Protein AF-A0A3M1D9G1-F1 (afdb_monomer_lite)

Foldseek 3Di:
DPPVVVVVVVVVVVVVVVVVVVVVCVVVVVVVLVVQLVVQVVCCVVVVDNDDSVRSGDDDDDDDPDDDDPVRLVVVLVVCVVVPNDNQVSCVVVVNDDPDPPPPDDDD

Sequence (108 aa):
MGNLTSENALRIVMLGLLATVDKKRLTYGAGIEQVCEMILHAADVHGIFPNLPEERGVRLDWPEPLPDTDSQLLRNALMKIEVGVPRQQVLTELGYFDHDPTPGTAEA

Secondary structure (DSSP, 8-state):
--HHHHHHHHHHHHHHHHHHHHHHHHHHHHHHHHHHHHHHHHHHHTTSS---GGG---PPP----SPPPHHHHHHHHHHHHHTT--HHHHHHHTT-------------

Radius of gyration: 23.91 Å; chains: 1; bounding box: 53×49×58 Å

Structure (mmCIF, N/CA/C/O backbone):
data_AF-A0A3M1D9G1-F1
#
_entry.id   AF-A0A3M1D9G1-F1
#
loop_
_atom_site.group_PDB
_atom_site.id
_atom_site.type_symbol
_atom_site.label_atom_id
_atom_site.label_alt_id
_atom_site.label_comp_id
_atom_site.label_asym_id
_atom_site.label_entity_id
_atom_site.label_seq_id
_atom_site.pdbx_PDB_ins_code
_atom_site.Cartn_x
_atom_site.Cartn_y
_atom_site.Cartn_z
_atom_site.occupancy
_atom_site.B_iso_or_equiv
_atom_site.auth_seq_id
_atom_site.auth_comp_id
_atom_site.auth_asym_id
_atom_site.auth_atom_id
_atom_site.pdbx_PDB_model_num
ATOM 1 N N . MET A 1 1 ? 17.964 -1.460 -36.483 1.00 44.59 1 MET A N 1
ATOM 2 C CA . MET A 1 1 ? 18.623 -0.561 -35.506 1.00 44.59 1 MET A CA 1
ATOM 3 C C . MET A 1 1 ? 17.708 0.564 -34.988 1.00 44.59 1 MET A C 1
ATOM 5 O O . MET A 1 1 ? 18.222 1.578 -34.542 1.00 44.59 1 MET A O 1
ATOM 9 N N . GLY A 1 2 ? 16.372 0.405 -35.015 1.00 52.78 2 GLY A N 1
ATOM 10 C CA . GLY A 1 2 ? 15.416 1.428 -34.540 1.00 52.78 2 GLY A CA 1
ATOM 11 C C . GLY A 1 2 ? 14.489 0.988 -33.395 1.00 52.78 2 GLY A C 1
ATOM 12 O O . GLY A 1 2 ? 14.000 1.845 -32.673 1.00 52.78 2 GLY A O 1
ATOM 13 N N . ASN A 1 3 ? 14.280 -0.323 -33.187 1.00 54.56 3 ASN A N 1
ATOM 14 C CA . ASN A 1 3 ? 13.384 -0.830 -32.133 1.00 54.56 3 ASN A CA 1
ATOM 15 C C . ASN A 1 3 ? 13.965 -0.697 -30.717 1.00 54.56 3 ASN A C 1
ATOM 17 O O . ASN A 1 3 ? 13.246 -0.319 -29.804 1.00 54.56 3 ASN A O 1
ATOM 21 N N . LEU A 1 4 ? 15.268 -0.940 -30.531 1.00 59.19 4 LEU A N 1
ATOM 22 C CA . LEU A 1 4 ? 15.912 -0.805 -29.215 1.00 59.19 4 LEU A CA 1
ATOM 23 C C . LEU A 1 4 ? 15.926 0.647 -28.712 1.00 59.19 4 LEU A C 1
ATOM 25 O O . LEU A 1 4 ? 15.851 0.889 -27.513 1.00 59.19 4 LEU A O 1
ATOM 29 N N . THR A 1 5 ? 16.012 1.625 -29.615 1.00 66.94 5 THR A N 1
ATOM 30 C CA . THR A 1 5 ? 16.017 3.050 -29.261 1.00 66.94 5 THR A CA 1
ATOM 31 C C . THR A 1 5 ? 14.616 3.592 -28.981 1.00 66.94 5 THR A C 1
ATOM 33 O O . THR A 1 5 ? 14.473 4.398 -28.065 1.00 66.94 5 THR A O 1
ATOM 36 N N . SER A 1 6 ? 13.579 3.141 -29.696 1.00 73.69 6 SER A N 1
ATOM 37 C CA . SER A 1 6 ? 12.189 3.540 -29.429 1.00 73.69 6 SER A CA 1
ATOM 38 C C . SER A 1 6 ? 11.611 2.880 -28.173 1.00 73.69 6 SER A C 1
ATOM 40 O O . SER A 1 6 ? 10.962 3.563 -27.383 1.00 73.69 6 SER A O 1
ATOM 42 N N . GLU A 1 7 ? 11.899 1.597 -27.937 1.00 75.94 7 GLU A N 1
ATOM 43 C CA . GLU A 1 7 ? 11.519 0.890 -26.706 1.00 75.94 7 GLU A CA 1
ATOM 44 C C . GLU A 1 7 ? 12.164 1.542 -25.476 1.00 75.94 7 GLU A C 1
ATOM 46 O O . GLU A 1 7 ? 11.488 1.840 -24.491 1.00 75.94 7 GLU A O 1
ATOM 51 N N . ASN A 1 8 ? 13.463 1.850 -25.552 1.00 75.56 8 ASN A N 1
ATOM 52 C CA . ASN A 1 8 ? 14.169 2.490 -24.448 1.00 75.56 8 ASN A CA 1
ATOM 53 C C . ASN A 1 8 ? 13.687 3.934 -24.213 1.00 75.56 8 ASN A C 1
ATOM 55 O O . ASN A 1 8 ? 13.550 4.359 -23.068 1.00 75.56 8 ASN A O 1
ATOM 59 N N . ALA A 1 9 ? 13.358 4.681 -25.274 1.00 80.62 9 ALA A N 1
ATOM 60 C CA . ALA A 1 9 ? 12.756 6.009 -25.148 1.00 80.62 9 ALA A CA 1
ATOM 61 C C . ALA A 1 9 ? 11.372 5.952 -24.478 1.00 80.62 9 ALA A C 1
ATOM 63 O O . ALA A 1 9 ? 11.103 6.737 -23.569 1.00 80.62 9 ALA A O 1
ATOM 64 N N . LEU A 1 10 ? 10.519 4.997 -24.868 1.00 79.88 10 LEU A N 1
ATOM 65 C CA . LEU A 1 10 ? 9.221 4.781 -24.228 1.00 79.88 10 LEU A CA 1
ATOM 66 C C . LEU A 1 10 ? 9.390 4.409 -22.750 1.00 79.88 10 LEU A C 1
ATOM 68 O O . LEU A 1 10 ? 8.711 4.984 -21.905 1.00 79.88 10 LEU A O 1
ATOM 72 N N . ARG A 1 11 ? 10.338 3.524 -22.421 1.00 75.94 11 ARG A N 1
ATOM 73 C CA . ARG A 1 11 ? 10.660 3.159 -21.034 1.00 75.94 11 ARG A CA 1
ATOM 74 C C . ARG A 1 11 ? 11.100 4.371 -20.219 1.00 75.94 11 ARG A C 1
ATOM 76 O O . ARG A 1 11 ? 10.602 4.546 -19.115 1.00 75.94 11 ARG A O 1
ATOM 83 N N . ILE A 1 12 ? 11.980 5.224 -20.745 1.00 80.19 12 ILE A N 1
ATOM 84 C CA . ILE A 1 12 ? 12.427 6.447 -20.052 1.00 80.19 12 ILE A CA 1
ATOM 85 C C . ILE A 1 12 ? 11.241 7.381 -19.781 1.00 80.19 12 ILE A C 1
ATOM 87 O O . ILE A 1 12 ? 11.104 7.900 -18.672 1.00 80.19 12 ILE A O 1
ATOM 91 N N . VAL A 1 13 ? 10.351 7.558 -20.761 1.00 83.06 13 VAL A N 1
ATOM 92 C CA . VAL A 1 13 ? 9.126 8.353 -20.590 1.00 83.06 13 VAL A CA 1
ATOM 93 C C . VAL A 1 13 ? 8.207 7.727 -19.537 1.00 83.06 13 VAL A C 1
ATOM 95 O O . VAL A 1 13 ? 7.738 8.433 -18.644 1.00 83.06 13 VAL A O 1
ATOM 98 N N . MET A 1 14 ? 7.982 6.411 -19.585 1.00 80.75 14 MET A N 1
ATOM 99 C CA . MET A 1 14 ? 7.168 5.704 -18.594 1.00 80.75 14 MET A CA 1
ATOM 100 C C . MET A 1 14 ? 7.784 5.771 -17.195 1.00 80.75 14 MET A C 1
ATOM 102 O O . MET A 1 14 ? 7.048 5.977 -16.239 1.00 80.75 14 MET A O 1
ATOM 106 N N . LEU A 1 15 ? 9.110 5.691 -17.064 1.00 81.50 15 LEU A N 1
ATOM 107 C CA . LEU A 1 15 ? 9.816 5.830 -15.789 1.00 81.50 15 LEU A CA 1
ATOM 108 C C . LEU A 1 15 ? 9.623 7.235 -15.193 1.00 81.50 15 LEU A C 1
ATOM 110 O O . LEU A 1 15 ? 9.403 7.381 -13.993 1.00 81.50 15 LEU A O 1
ATOM 114 N N . GLY A 1 16 ? 9.623 8.274 -16.036 1.00 78.44 16 GLY A N 1
ATOM 115 C CA . GLY A 1 16 ? 9.298 9.643 -15.623 1.00 78.44 16 GLY A CA 1
ATOM 116 C C . GLY A 1 16 ? 7.840 9.812 -15.171 1.00 78.44 16 GLY A C 1
ATOM 117 O O . GLY A 1 16 ? 7.566 10.473 -14.165 1.00 78.44 16 GLY A O 1
ATOM 118 N N . LEU A 1 17 ? 6.893 9.178 -15.872 1.00 81.56 17 LEU A N 1
ATOM 119 C CA . LEU A 1 17 ? 5.488 9.134 -15.451 1.00 81.56 17 LEU A CA 1
ATOM 120 C C . LEU A 1 17 ? 5.328 8.372 -14.130 1.00 81.56 17 LEU A C 1
ATOM 122 O O . LEU A 1 17 ? 4.595 8.818 -13.247 1.00 81.56 17 LEU A O 1
ATOM 126 N N . LEU A 1 18 ? 6.064 7.275 -13.968 1.00 78.75 18 LEU A N 1
ATOM 127 C CA . LEU A 1 18 ? 6.054 6.445 -12.773 1.00 78.75 18 LEU A CA 1
ATOM 128 C C . LEU A 1 18 ? 6.570 7.168 -11.546 1.00 78.75 18 LEU A C 1
ATOM 130 O O . LEU A 1 18 ? 5.891 7.145 -10.532 1.00 78.75 18 LEU A O 1
ATOM 134 N N . ALA A 1 19 ? 7.656 7.931 -11.657 1.00 75.44 19 ALA A N 1
ATOM 135 C CA . ALA A 1 19 ? 8.138 8.754 -10.548 1.00 75.44 19 ALA A CA 1
ATOM 136 C C . ALA A 1 19 ? 7.061 9.734 -10.028 1.00 75.44 19 ALA A C 1
ATOM 138 O O . ALA A 1 19 ? 6.949 9.995 -8.827 1.00 75.44 19 ALA A O 1
ATOM 139 N N . THR A 1 20 ? 6.218 10.257 -10.924 1.00 76.44 20 THR A N 1
ATOM 140 C CA . THR A 1 20 ? 5.089 11.122 -10.546 1.00 76.44 20 THR A CA 1
ATOM 141 C C . THR A 1 20 ? 3.954 10.322 -9.897 1.00 76.44 20 THR A C 1
ATOM 143 O O . THR A 1 20 ? 3.311 10.805 -8.960 1.00 76.44 20 THR A O 1
ATOM 146 N N . VAL A 1 21 ? 3.702 9.102 -10.377 1.00 77.94 21 VAL A N 1
ATOM 147 C CA . VAL A 1 21 ? 2.723 8.173 -9.798 1.00 77.94 21 VAL A CA 1
ATOM 148 C C . VAL A 1 21 ? 3.171 7.688 -8.424 1.00 77.94 21 VAL A C 1
ATOM 150 O O . VAL A 1 21 ? 2.345 7.653 -7.525 1.00 77.94 21 VAL A O 1
ATOM 153 N N . ASP A 1 22 ? 4.448 7.403 -8.206 1.00 77.50 22 ASP A N 1
ATOM 154 C CA . ASP A 1 22 ? 4.964 6.936 -6.918 1.0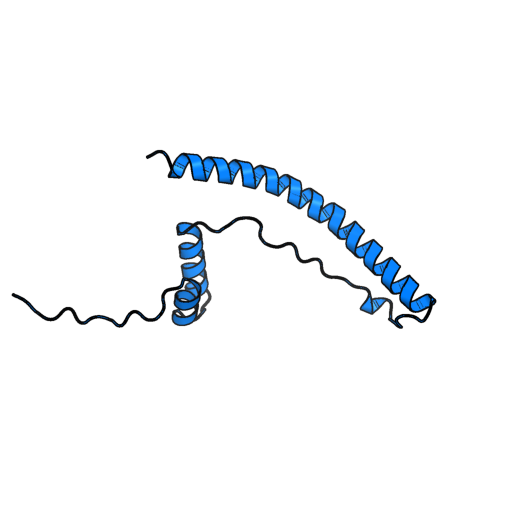0 77.50 22 ASP A CA 1
ATOM 155 C C . ASP A 1 22 ? 4.832 8.006 -5.837 1.00 77.50 22 ASP A C 1
ATOM 157 O O . ASP A 1 22 ? 4.371 7.726 -4.730 1.00 77.50 22 ASP A O 1
ATOM 161 N N . LYS A 1 23 ? 5.101 9.274 -6.178 1.00 77.38 23 LYS A N 1
ATOM 162 C CA . LYS A 1 23 ? 4.821 10.396 -5.271 1.00 77.38 23 LYS A CA 1
ATOM 163 C C . LYS A 1 23 ? 3.336 10.463 -4.895 1.00 77.38 23 LYS A C 1
ATOM 165 O O . LYS A 1 23 ? 3.003 10.726 -3.742 1.00 77.38 23 LYS A O 1
ATOM 170 N N . LYS A 1 24 ? 2.444 10.199 -5.854 1.00 78.94 24 LYS A N 1
ATOM 171 C CA . LYS A 1 24 ? 1.000 10.103 -5.607 1.00 78.94 24 LYS A CA 1
ATOM 172 C C . LYS A 1 24 ? 0.655 8.880 -4.756 1.00 78.94 24 LYS A C 1
ATOM 174 O O . LYS A 1 24 ? -0.108 9.035 -3.815 1.00 78.94 24 LYS A O 1
ATOM 179 N N . ARG A 1 25 ? 1.222 7.703 -5.028 1.00 85.25 25 ARG A N 1
ATOM 180 C CA . ARG A 1 25 ? 1.018 6.468 -4.251 1.00 85.25 25 ARG A CA 1
ATOM 181 C C . ARG A 1 25 ? 1.403 6.658 -2.789 1.00 85.25 25 ARG A C 1
ATOM 183 O O . ARG A 1 25 ? 0.662 6.212 -1.927 1.00 85.25 25 ARG A O 1
ATOM 190 N N . LEU A 1 26 ? 2.483 7.387 -2.506 1.00 80.81 26 LEU A N 1
ATOM 191 C CA . LEU A 1 26 ? 2.874 7.718 -1.135 1.00 80.81 26 LEU A CA 1
ATOM 192 C C . LEU A 1 26 ? 1.823 8.594 -0.437 1.00 80.81 26 LEU A C 1
ATOM 194 O O . LEU A 1 26 ? 1.366 8.274 0.655 1.00 80.81 26 LEU A O 1
ATOM 198 N N . THR A 1 27 ? 1.418 9.699 -1.072 1.00 79.88 27 THR A N 1
ATOM 199 C CA . THR A 1 27 ? 0.450 10.633 -0.472 1.00 79.88 27 THR A CA 1
ATOM 200 C C . THR A 1 27 ? -0.949 10.027 -0.356 1.00 79.88 27 THR A C 1
ATOM 202 O O . THR A 1 27 ? -1.599 10.179 0.674 1.00 79.88 27 THR A O 1
ATOM 205 N N . TYR A 1 28 ? -1.418 9.330 -1.390 1.00 85.69 28 TYR A N 1
ATOM 206 C CA . TYR A 1 28 ? -2.713 8.656 -1.365 1.00 85.69 28 TYR A CA 1
ATOM 207 C C . TYR A 1 28 ? -2.699 7.427 -0.463 1.00 85.69 28 TYR A C 1
ATOM 209 O O . TYR A 1 28 ? -3.718 7.151 0.154 1.00 85.69 28 TYR A O 1
ATOM 217 N N . GLY A 1 29 ? -1.570 6.727 -0.347 1.00 89.88 29 GLY A N 1
ATOM 218 C CA . GLY A 1 29 ? -1.446 5.542 0.495 1.00 89.88 29 GLY A CA 1
ATOM 219 C C . GLY A 1 29 ? -1.757 5.844 1.955 1.00 89.88 29 GLY A C 1
ATOM 220 O O . GLY A 1 29 ? -2.661 5.237 2.517 1.00 89.88 29 GLY A O 1
ATOM 221 N N . ALA A 1 30 ? -1.127 6.882 2.512 1.00 88.88 30 ALA A N 1
ATOM 222 C CA . ALA A 1 30 ? -1.402 7.320 3.881 1.00 88.88 30 ALA A CA 1
ATOM 223 C C . ALA A 1 30 ? -2.880 7.703 4.095 1.00 88.88 30 ALA A C 1
ATOM 225 O O . ALA A 1 30 ? -3.478 7.369 5.115 1.00 88.88 30 ALA A O 1
ATOM 226 N N . GLY A 1 31 ? -3.495 8.375 3.116 1.00 92.06 31 GLY A N 1
ATOM 227 C CA . GLY A 1 31 ? -4.914 8.731 3.186 1.00 92.06 31 GLY A CA 1
ATOM 228 C C . GLY A 1 31 ? -5.840 7.513 3.127 1.00 92.06 31 GLY A C 1
ATOM 229 O O . GLY A 1 31 ? -6.823 7.455 3.858 1.00 92.06 31 GLY A O 1
ATOM 230 N N . ILE A 1 32 ? -5.525 6.531 2.279 1.00 93.81 32 ILE A N 1
ATOM 231 C CA . ILE A 1 32 ? -6.290 5.283 2.170 1.00 93.81 32 ILE A CA 1
ATOM 232 C C . ILE A 1 32 ? -6.175 4.483 3.470 1.00 93.81 32 ILE A C 1
ATOM 234 O O . ILE A 1 32 ? -7.197 4.040 3.984 1.00 93.81 32 ILE A O 1
ATOM 238 N N . GLU A 1 33 ? -4.971 4.346 4.028 1.00 94.88 33 GLU A N 1
ATOM 239 C CA . GLU A 1 33 ? -4.744 3.679 5.316 1.00 94.88 33 GLU A CA 1
ATOM 240 C C . GLU A 1 33 ? -5.583 4.323 6.429 1.00 94.88 33 GLU A C 1
ATOM 242 O O . GLU A 1 33 ? -6.318 3.626 7.127 1.00 94.88 33 GLU A O 1
ATOM 247 N N . GLN A 1 34 ? -5.572 5.656 6.522 1.00 93.62 34 GLN A N 1
ATOM 248 C CA . GLN A 1 34 ? -6.348 6.395 7.521 1.00 93.62 34 GLN A CA 1
ATOM 249 C C . GLN A 1 34 ? -7.866 6.219 7.346 1.00 93.62 34 GLN A C 1
ATOM 251 O O . GLN A 1 34 ? -8.603 6.066 8.322 1.00 93.62 34 GLN A O 1
ATOM 256 N N . VAL A 1 35 ? -8.358 6.221 6.104 1.00 95.81 35 VAL A N 1
ATOM 257 C CA . VAL A 1 35 ? -9.781 5.986 5.817 1.00 95.81 35 VAL A CA 1
ATOM 258 C C . VAL A 1 35 ? -10.179 4.553 6.169 1.00 95.81 35 VAL A C 1
ATOM 260 O O . VAL A 1 35 ? -11.240 4.345 6.756 1.00 95.81 35 VAL A O 1
ATOM 263 N N . CYS A 1 36 ? -9.340 3.564 5.856 1.00 95.94 36 CYS A N 1
ATOM 264 C CA . CYS A 1 36 ? -9.569 2.177 6.249 1.00 95.94 36 CYS A CA 1
ATOM 265 C C . CYS A 1 36 ? -9.631 2.021 7.774 1.00 95.94 36 CYS A C 1
ATOM 267 O O . CYS A 1 36 ? -10.556 1.382 8.275 1.00 95.94 36 CYS A O 1
ATOM 269 N N . GLU A 1 37 ? -8.713 2.652 8.510 1.00 96.44 37 GLU A N 1
ATOM 270 C CA . GLU A 1 37 ? -8.717 2.653 9.976 1.00 96.44 37 GLU A CA 1
ATOM 271 C C . GLU A 1 37 ? -10.021 3.247 10.533 1.00 96.44 37 GLU A C 1
ATOM 273 O O . GLU A 1 37 ? -10.660 2.653 11.406 1.00 96.44 37 GLU A O 1
ATOM 278 N N . MET A 1 38 ? -10.473 4.378 9.980 1.00 96.62 38 MET A N 1
ATOM 279 C CA . MET A 1 38 ? -11.744 5.003 10.354 1.00 96.62 38 MET A CA 1
ATOM 280 C C . MET A 1 38 ? -12.951 4.096 10.089 1.00 96.62 38 MET A C 1
ATOM 282 O O . MET A 1 38 ? -13.856 4.024 10.920 1.00 96.62 38 MET A O 1
ATOM 286 N N . ILE A 1 39 ? -12.982 3.409 8.943 1.00 96.94 39 ILE A N 1
ATOM 287 C CA . ILE A 1 39 ? -14.068 2.484 8.590 1.00 96.94 39 ILE A CA 1
ATOM 288 C C . ILE A 1 39 ? -14.100 1.303 9.565 1.00 96.94 39 ILE A C 1
ATOM 290 O O . ILE A 1 39 ? -15.173 0.959 10.061 1.00 96.94 39 ILE A O 1
ATOM 294 N N . LEU A 1 40 ? -12.945 0.706 9.878 1.00 96.75 40 LEU A N 1
ATOM 295 C CA . LEU A 1 40 ? -12.850 -0.407 10.828 1.00 96.75 40 LEU A CA 1
ATOM 296 C C . LEU A 1 40 ? -13.247 0.021 12.243 1.00 96.75 40 LEU A C 1
ATOM 298 O O . LEU A 1 40 ? -13.972 -0.703 12.924 1.00 96.75 40 LEU A O 1
ATOM 302 N N . HIS A 1 41 ? -12.858 1.227 12.657 1.00 97.00 41 HIS A N 1
ATOM 303 C CA . HIS A 1 41 ? -13.312 1.793 13.921 1.00 97.00 41 HIS A CA 1
ATOM 304 C C . HIS A 1 41 ? -14.831 1.997 13.955 1.00 97.00 41 HIS A C 1
ATOM 306 O O . HIS A 1 41 ? -15.478 1.622 14.931 1.00 97.00 41 HIS A O 1
ATOM 312 N N . ALA A 1 42 ? -15.422 2.552 12.895 1.00 97.31 42 ALA A N 1
ATOM 313 C CA . ALA A 1 42 ? -16.869 2.727 12.818 1.00 97.31 42 ALA A CA 1
ATOM 314 C C . ALA A 1 42 ? -17.605 1.375 12.861 1.00 97.31 42 ALA A C 1
ATOM 316 O O . ALA A 1 42 ? -18.624 1.248 13.540 1.00 97.31 42 ALA A O 1
ATOM 317 N N . ALA A 1 43 ? -17.075 0.354 12.184 1.00 96.56 43 ALA A N 1
ATOM 318 C CA . ALA A 1 43 ? -17.640 -0.992 12.196 1.00 96.56 43 ALA A CA 1
ATOM 319 C C . ALA A 1 43 ? -17.600 -1.644 13.592 1.00 96.56 43 ALA A C 1
ATOM 321 O O . ALA A 1 43 ? -18.555 -2.335 13.955 1.00 96.56 43 ALA A O 1
ATOM 322 N N . ASP A 1 44 ? -16.549 -1.383 14.376 1.00 96.75 44 ASP A N 1
ATOM 323 C CA . ASP A 1 44 ? -16.423 -1.808 15.777 1.00 96.75 44 ASP A CA 1
ATOM 324 C C . ASP A 1 44 ? -17.461 -1.114 16.668 1.00 96.75 44 ASP A C 1
ATOM 326 O O . ASP A 1 44 ? -18.260 -1.769 17.336 1.00 96.75 44 ASP A O 1
ATOM 330 N N . VAL A 1 45 ? -17.534 0.221 16.597 1.00 96.56 45 VAL A N 1
ATOM 331 C CA . VAL A 1 45 ? -18.463 1.041 17.398 1.00 96.56 45 VAL A CA 1
ATOM 332 C C . VAL A 1 45 ? -19.926 0.684 17.127 1.00 96.56 45 VAL A C 1
ATOM 334 O O . VAL A 1 45 ? -20.749 0.693 18.042 1.00 96.56 45 VAL A O 1
ATOM 337 N N . HIS A 1 46 ? -20.263 0.347 15.881 1.00 97.31 46 HIS A N 1
ATOM 338 C CA . HIS A 1 46 ? -21.610 -0.079 15.502 1.00 97.31 46 HIS A CA 1
ATOM 339 C C . HIS A 1 46 ? -21.881 -1.574 15.736 1.00 97.31 46 HIS A C 1
ATOM 341 O O . HIS A 1 46 ? -22.990 -2.032 15.461 1.00 97.31 46 HIS A O 1
ATOM 347 N N . GLY A 1 47 ? -20.906 -2.337 16.240 1.00 95.06 47 GLY A N 1
ATOM 348 C CA . GLY A 1 47 ? -21.046 -3.767 16.516 1.00 95.06 47 GLY A CA 1
ATOM 349 C C . GLY A 1 47 ? -21.191 -4.640 15.265 1.00 95.06 47 GLY A C 1
ATOM 350 O O . GLY A 1 47 ? -21.635 -5.780 15.365 1.00 95.06 47 GLY A O 1
ATOM 351 N N . ILE A 1 48 ? -20.841 -4.114 14.086 1.00 97.00 48 ILE A N 1
ATOM 352 C CA . ILE A 1 48 ? -20.886 -4.841 12.808 1.00 97.00 48 ILE A CA 1
ATOM 353 C C . ILE A 1 48 ? -19.694 -5.794 12.713 1.00 97.00 48 ILE A C 1
ATOM 355 O O . ILE A 1 48 ? -19.831 -6.926 12.253 1.00 97.00 48 ILE A O 1
ATOM 359 N N . PHE A 1 49 ? -18.522 -5.325 13.141 1.00 95.44 49 PHE A N 1
ATOM 360 C CA . PHE A 1 49 ? -17.278 -6.079 13.096 1.00 95.44 49 PHE A CA 1
ATOM 361 C C . PHE A 1 49 ? -16.409 -5.708 14.306 1.00 95.44 49 PHE A C 1
ATOM 363 O O . PHE A 1 49 ? -15.715 -4.694 14.244 1.00 95.44 49 PHE A O 1
ATOM 370 N N . PRO A 1 50 ? -16.458 -6.484 15.405 1.00 95.06 50 PRO A N 1
ATOM 371 C CA . PRO A 1 50 ? -15.636 -6.232 16.586 1.00 95.06 50 PRO A CA 1
ATOM 372 C C . PRO A 1 50 ? -14.151 -6.301 16.233 1.00 95.06 50 PRO A C 1
ATOM 374 O O . PRO A 1 50 ? -13.714 -7.291 15.646 1.00 95.06 50 PRO A O 1
ATOM 377 N N . ASN A 1 51 ? -13.392 -5.261 16.567 1.00 95.44 51 ASN A N 1
ATOM 378 C CA . ASN A 1 51 ? -11.953 -5.223 16.310 1.00 95.44 51 ASN A CA 1
ATOM 379 C C . ASN A 1 51 ? -11.217 -4.276 17.264 1.00 95.44 51 ASN A C 1
ATOM 381 O O . ASN A 1 51 ? -11.718 -3.214 17.644 1.00 95.44 51 ASN A O 1
ATOM 385 N N . LEU A 1 52 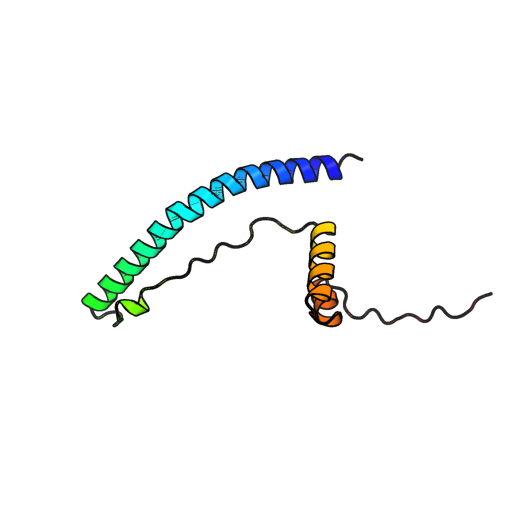? -9.989 -4.643 17.613 1.00 95.31 52 LEU A N 1
ATOM 386 C CA . LEU A 1 52 ? -9.112 -3.854 18.468 1.00 95.31 52 LEU A CA 1
ATOM 387 C C . LEU A 1 52 ? -8.376 -2.777 17.653 1.00 95.31 52 LEU A C 1
ATOM 389 O O . LEU A 1 52 ? -8.125 -2.971 16.464 1.00 95.31 52 LEU A O 1
ATOM 393 N N . PRO A 1 53 ? -7.961 -1.652 18.267 1.00 92.94 53 PRO A N 1
ATOM 394 C CA . PRO A 1 53 ? -7.191 -0.615 17.574 1.00 92.94 53 PRO A CA 1
ATOM 395 C C . PRO A 1 53 ? -5.927 -1.139 16.869 1.00 92.94 53 PRO A C 1
ATOM 397 O O . PRO A 1 53 ? -5.614 -0.704 15.766 1.00 92.94 53 PRO A O 1
ATOM 400 N N . GLU A 1 54 ? -5.236 -2.110 17.468 1.00 94.12 54 GLU A N 1
ATOM 401 C CA . GLU A 1 54 ? -4.042 -2.759 16.904 1.00 94.12 54 GLU A CA 1
ATOM 402 C C . GLU A 1 54 ? -4.313 -3.641 15.673 1.00 94.12 54 GLU A C 1
ATOM 404 O O . GLU A 1 54 ? -3.397 -3.915 14.900 1.00 94.12 54 GLU A O 1
ATOM 409 N N . GLU A 1 55 ? -5.563 -4.043 15.442 1.00 93.00 55 GLU A N 1
ATOM 410 C CA . GLU A 1 55 ? -5.972 -4.886 14.311 1.00 93.00 55 GLU A CA 1
ATOM 411 C C . GLU A 1 55 ? -6.373 -4.062 13.075 1.00 93.00 55 GLU A C 1
ATOM 413 O O . GLU A 1 55 ? -6.656 -4.621 12.017 1.00 93.00 55 GLU A O 1
ATOM 418 N N . ARG A 1 56 ? -6.393 -2.725 13.181 1.00 93.69 56 ARG A N 1
ATOM 419 C CA . ARG A 1 56 ? -6.860 -1.816 12.116 1.00 93.69 56 ARG A CA 1
ATOM 420 C C . ARG A 1 56 ? -5.781 -1.431 11.104 1.00 93.69 56 ARG A C 1
ATOM 422 O O . ARG A 1 56 ? -6.047 -0.643 10.197 1.00 93.69 56 ARG A O 1
ATOM 429 N N . GLY A 1 57 ? -4.573 -1.973 11.249 1.00 92.00 57 GLY A N 1
ATOM 430 C CA . GLY A 1 57 ? -3.478 -1.749 10.312 1.00 92.00 57 GLY A CA 1
ATOM 431 C C . GLY A 1 57 ? -3.759 -2.393 8.954 1.00 92.00 57 GLY A C 1
ATOM 432 O O . GLY A 1 57 ? -4.057 -3.583 8.869 1.00 92.00 57 GLY A O 1
ATOM 433 N N . VAL A 1 58 ? -3.620 -1.620 7.877 1.00 92.31 58 VAL A N 1
ATOM 434 C CA . VAL A 1 58 ? -3.803 -2.098 6.500 1.00 92.31 58 VAL A CA 1
ATOM 435 C C . VAL A 1 58 ? -2.500 -1.943 5.726 1.00 92.31 58 VAL A C 1
ATOM 437 O O . VAL A 1 58 ? -1.846 -0.910 5.803 1.00 92.31 58 VAL A O 1
ATOM 440 N N . ARG A 1 59 ? -2.125 -2.975 4.960 1.00 90.19 59 ARG A N 1
ATOM 441 C CA . ARG A 1 59 ? -0.989 -2.926 4.033 1.00 90.19 59 ARG A CA 1
ATOM 442 C C . ARG A 1 59 ? -1.494 -2.682 2.620 1.00 90.19 59 ARG A C 1
ATOM 444 O O . ARG A 1 59 ? -2.237 -3.503 2.084 1.00 90.19 59 ARG A O 1
ATOM 451 N N . LEU A 1 60 ? -1.039 -1.599 2.003 1.00 90.69 60 LEU A N 1
ATOM 452 C CA . LEU A 1 60 ? -1.298 -1.333 0.593 1.00 90.69 60 LEU A CA 1
ATOM 453 C C . LEU A 1 60 ? -0.256 -2.027 -0.283 1.00 90.69 60 LEU A C 1
ATOM 455 O O . LEU A 1 60 ? 0.947 -1.867 -0.081 1.00 90.69 60 LEU A O 1
ATOM 459 N N . ASP A 1 61 ? -0.733 -2.797 -1.257 1.00 88.38 61 ASP A N 1
ATOM 460 C CA . ASP A 1 61 ? 0.092 -3.427 -2.284 1.00 88.38 61 ASP A CA 1
ATOM 461 C C . ASP A 1 61 ? -0.042 -2.631 -3.588 1.00 88.38 61 ASP A C 1
ATOM 463 O O . ASP A 1 61 ? -1.145 -2.454 -4.116 1.00 88.38 61 ASP A O 1
ATOM 467 N N . TRP A 1 62 ? 1.084 -2.109 -4.077 1.00 83.44 62 TRP A N 1
ATOM 468 C CA . TRP A 1 62 ? 1.164 -1.420 -5.358 1.00 83.44 62 TRP A CA 1
ATOM 469 C C . TRP A 1 62 ? 1.922 -2.321 -6.337 1.00 83.44 62 TRP A C 1
ATOM 471 O O . TRP A 1 62 ? 3.142 -2.430 -6.214 1.00 83.44 62 TRP A O 1
ATOM 481 N N . PRO A 1 63 ? 1.250 -2.935 -7.325 1.00 79.69 63 PRO A N 1
ATOM 482 C CA . PRO A 1 63 ? 1.918 -3.845 -8.245 1.00 79.69 63 PRO A CA 1
ATOM 483 C C . PRO A 1 63 ? 2.963 -3.115 -9.100 1.00 79.69 63 PRO A C 1
ATOM 485 O O . PRO A 1 63 ? 2.783 -1.936 -9.451 1.00 79.69 63 PRO A O 1
ATOM 488 N N . GLU A 1 64 ? 4.029 -3.845 -9.452 1.00 72.00 64 GLU A N 1
ATOM 489 C CA . GLU A 1 64 ? 5.087 -3.369 -10.345 1.00 72.00 64 GLU A CA 1
ATOM 490 C C . GLU A 1 64 ? 4.479 -3.052 -11.725 1.00 72.00 64 GLU A C 1
ATOM 492 O O . GLU A 1 64 ? 3.886 -3.925 -12.364 1.00 72.00 64 GLU A O 1
ATOM 497 N N . PRO A 1 65 ? 4.554 -1.793 -12.178 1.00 68.50 65 PRO A N 1
ATOM 498 C CA . PRO A 1 65 ? 3.802 -1.338 -13.343 1.00 68.50 65 PRO A CA 1
ATOM 499 C C . PRO A 1 65 ? 4.531 -1.524 -14.678 1.00 68.50 65 PRO A C 1
ATOM 501 O O . PRO A 1 65 ? 3.909 -1.322 -15.723 1.00 68.50 65 PRO A O 1
ATOM 504 N N . LEU A 1 66 ? 5.825 -1.864 -14.678 1.00 69.06 66 LEU A N 1
ATOM 505 C CA . L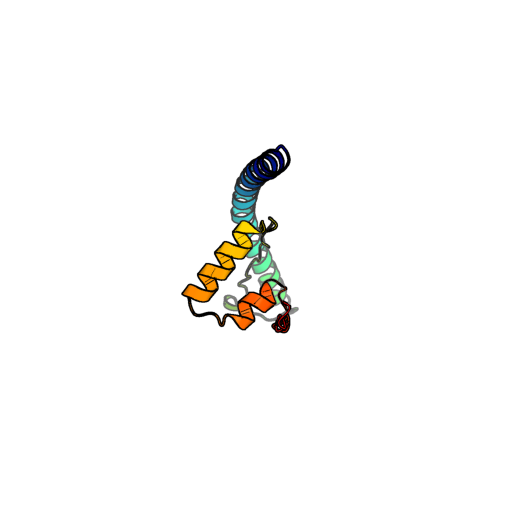EU A 1 66 ? 6.591 -2.075 -15.906 1.00 69.06 66 LEU A CA 1
ATOM 506 C C . LEU A 1 66 ? 6.838 -3.562 -16.172 1.00 69.06 66 LEU A C 1
ATOM 508 O O . LEU A 1 66 ? 7.239 -4.282 -15.261 1.00 69.06 66 LEU A O 1
ATOM 512 N N . PRO A 1 67 ? 6.696 -4.021 -17.428 1.00 66.00 67 PRO A N 1
ATOM 513 C CA . PRO A 1 67 ? 7.227 -5.313 -17.821 1.00 66.00 67 PRO A CA 1
ATOM 514 C C . PRO A 1 67 ? 8.765 -5.288 -17.808 1.00 66.00 67 PRO A C 1
ATOM 516 O O . PRO A 1 67 ? 9.414 -4.320 -18.241 1.00 66.00 67 PRO A O 1
ATOM 519 N N . ASP A 1 68 ? 9.360 -6.375 -17.328 1.00 68.81 68 ASP A N 1
ATOM 520 C CA . ASP A 1 68 ? 10.801 -6.591 -17.410 1.00 68.81 68 ASP A CA 1
ATOM 521 C C . ASP A 1 68 ? 11.232 -6.829 -18.868 1.00 68.81 68 ASP A C 1
ATOM 523 O O . ASP A 1 68 ? 10.547 -7.504 -19.633 1.00 68.81 68 ASP A O 1
ATOM 527 N N . THR A 1 69 ? 12.385 -6.281 -19.266 1.00 72.00 69 THR A N 1
ATOM 528 C CA . THR A 1 69 ? 13.034 -6.640 -20.543 1.00 72.00 69 THR A CA 1
ATOM 529 C C . THR A 1 69 ? 13.815 -7.945 -20.363 1.00 72.00 69 THR A C 1
ATOM 531 O O . THR A 1 69 ? 14.350 -8.193 -19.283 1.00 72.00 69 THR A O 1
ATOM 534 N N . ASP A 1 70 ? 14.001 -8.722 -21.429 1.00 71.25 70 ASP A N 1
ATOM 535 C CA . ASP A 1 70 ? 14.777 -9.976 -21.432 1.00 71.25 70 ASP A CA 1
ATOM 536 C C . ASP A 1 70 ? 16.163 -9.858 -20.768 1.00 71.25 70 ASP A C 1
ATOM 538 O O . ASP A 1 70 ? 16.596 -10.733 -20.019 1.00 71.25 70 ASP A O 1
ATOM 542 N N . SER A 1 71 ? 16.862 -8.736 -20.978 1.00 74.62 71 SER A N 1
ATOM 543 C CA . SER A 1 71 ? 18.161 -8.466 -20.342 1.00 74.62 71 SER A CA 1
ATOM 544 C C . SER A 1 71 ? 18.063 -8.235 -18.828 1.00 74.62 71 SER A C 1
ATOM 546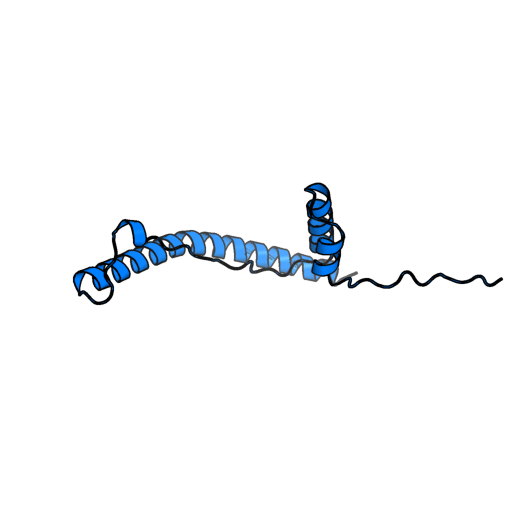 O O . SER A 1 71 ? 18.988 -8.572 -18.086 1.00 74.62 71 SER A O 1
ATOM 548 N N . GLN A 1 72 ? 16.950 -7.670 -18.357 1.00 73.56 72 GLN A N 1
ATOM 549 C CA . GLN A 1 72 ? 16.670 -7.471 -16.940 1.00 73.56 72 GLN A CA 1
ATOM 550 C C . GLN A 1 72 ? 16.289 -8.794 -16.276 1.00 73.56 72 GLN A C 1
ATOM 552 O O . GLN A 1 72 ? 16.848 -9.117 -15.231 1.00 73.56 72 GLN A O 1
ATOM 557 N N . LEU A 1 73 ? 15.440 -9.593 -16.929 1.00 80.06 73 LEU A N 1
ATOM 558 C CA . LEU A 1 73 ? 15.096 -10.948 -16.494 1.00 80.06 73 LEU A CA 1
ATOM 559 C C . LEU A 1 73 ? 16.348 -11.814 -16.323 1.00 80.06 73 LEU A C 1
ATOM 561 O O . LEU A 1 73 ? 16.521 -12.452 -15.285 1.00 80.06 73 LEU A O 1
ATOM 565 N N . LEU A 1 74 ? 17.271 -11.772 -17.290 1.00 81.69 74 LEU A N 1
ATOM 566 C CA . LEU A 1 74 ? 18.518 -12.535 -17.225 1.00 81.69 74 LEU A CA 1
ATOM 567 C C . LEU A 1 74 ? 19.450 -12.049 -16.103 1.00 81.69 74 LEU A C 1
ATOM 569 O O . LEU A 1 74 ? 20.031 -12.866 -15.391 1.00 81.69 74 LEU A O 1
ATOM 573 N N . ARG A 1 75 ? 19.575 -10.730 -15.896 1.00 82.69 75 ARG A N 1
ATOM 574 C CA . ARG A 1 75 ? 20.343 -10.179 -14.763 1.00 82.69 75 ARG A CA 1
ATOM 575 C C . ARG A 1 75 ? 19.744 -10.580 -13.418 1.00 82.69 75 ARG A C 1
ATOM 577 O O . ARG A 1 75 ? 20.485 -11.009 -12.539 1.00 82.69 75 ARG A O 1
ATOM 584 N N . ASN A 1 76 ? 18.424 -10.494 -13.274 1.00 82.62 76 ASN A N 1
ATOM 585 C CA . ASN A 1 76 ? 17.721 -10.898 -12.058 1.00 82.62 76 ASN A CA 1
ATOM 586 C C . ASN A 1 76 ? 17.916 -12.400 -11.786 1.00 82.62 76 ASN A C 1
ATOM 588 O O . ASN A 1 76 ? 18.165 -12.797 -10.650 1.00 82.62 76 ASN A O 1
ATOM 592 N N . ALA A 1 77 ? 17.866 -13.234 -12.826 1.00 85.06 77 ALA A N 1
ATOM 593 C CA . ALA A 1 77 ? 18.137 -14.665 -12.732 1.00 85.06 77 ALA A CA 1
ATOM 594 C C . ALA A 1 77 ? 19.570 -14.969 -12.260 1.00 85.06 77 ALA A C 1
ATOM 596 O O . ALA A 1 77 ? 19.760 -15.808 -11.381 1.00 85.06 77 ALA A O 1
ATOM 597 N N . LEU A 1 78 ? 20.573 -14.258 -12.787 1.00 86.31 78 LEU A N 1
ATOM 598 C CA . LEU A 1 78 ? 21.964 -14.397 -12.343 1.00 86.31 78 LEU A CA 1
ATOM 599 C C . LEU A 1 78 ? 22.141 -13.993 -10.870 1.00 86.31 78 LEU A C 1
ATOM 601 O O . LEU A 1 78 ? 22.764 -14.738 -10.118 1.00 86.31 78 LEU A O 1
ATOM 605 N N . MET A 1 79 ? 21.532 -12.883 -10.437 1.00 87.75 79 MET A N 1
ATOM 606 C CA . MET A 1 79 ? 21.563 -12.461 -9.027 1.00 87.75 79 MET A CA 1
ATOM 607 C C . MET A 1 79 ? 20.887 -13.482 -8.103 1.00 87.75 79 MET A C 1
ATOM 609 O O . MET A 1 79 ? 21.387 -13.761 -7.018 1.00 87.75 79 MET A O 1
ATOM 613 N N . LYS A 1 80 ? 19.767 -14.084 -8.525 1.00 87.12 80 LYS A N 1
ATOM 614 C CA . LYS A 1 80 ? 19.093 -15.144 -7.757 1.00 87.12 80 LYS A CA 1
ATOM 615 C C . LYS A 1 80 ? 20.008 -16.351 -7.538 1.00 87.12 80 LYS A C 1
ATOM 617 O O . LYS A 1 80 ? 20.073 -16.860 -6.422 1.00 87.12 80 LYS A O 1
ATOM 622 N N . ILE A 1 81 ? 20.744 -16.776 -8.567 1.00 88.12 81 ILE A N 1
ATOM 623 C CA . ILE A 1 81 ? 21.729 -17.865 -8.454 1.00 88.12 81 ILE A CA 1
ATOM 624 C C . ILE A 1 81 ? 22.846 -17.484 -7.472 1.00 88.12 81 ILE A C 1
ATOM 626 O O . ILE A 1 81 ? 23.221 -18.299 -6.634 1.00 88.12 81 ILE A O 1
ATOM 630 N N . GLU A 1 82 ? 23.348 -16.249 -7.542 1.00 87.94 82 GLU A N 1
ATOM 631 C CA . GLU A 1 82 ? 24.402 -15.743 -6.653 1.00 87.94 82 GLU A CA 1
ATOM 632 C C . GLU A 1 82 ? 23.970 -15.714 -5.176 1.00 87.94 82 GLU A C 1
ATOM 634 O O . GLU A 1 82 ? 24.747 -16.077 -4.296 1.00 87.94 82 GLU A O 1
ATOM 639 N N . VAL A 1 83 ? 22.708 -15.368 -4.901 1.00 89.00 83 VAL A N 1
ATOM 640 C CA . VAL A 1 83 ? 22.114 -15.366 -3.548 1.00 89.00 83 VAL A CA 1
ATOM 641 C C . VAL A 1 83 ? 21.727 -16.784 -3.074 1.00 89.00 83 VAL A C 1
ATOM 643 O O . VAL A 1 83 ? 21.299 -16.972 -1.937 1.00 89.00 83 VAL A O 1
ATOM 646 N N . GLY A 1 84 ? 21.930 -17.810 -3.909 1.00 87.38 84 GLY A N 1
ATOM 647 C CA . GLY A 1 84 ? 21.753 -19.219 -3.548 1.00 87.38 84 GLY A CA 1
ATOM 648 C C . GLY A 1 84 ? 20.388 -19.814 -3.899 1.00 87.38 84 GLY A C 1
ATOM 649 O O . GLY A 1 84 ? 20.067 -20.909 -3.435 1.00 87.38 84 GLY A O 1
ATOM 650 N N . VAL A 1 85 ? 19.579 -19.139 -4.723 1.00 88.88 85 VAL A N 1
ATOM 651 C CA . VAL A 1 85 ? 18.341 -19.726 -5.256 1.00 88.88 85 VAL A CA 1
ATOM 652 C C . VAL A 1 85 ? 18.703 -20.893 -6.187 1.00 88.88 85 VAL A C 1
ATOM 654 O O . VAL A 1 85 ? 19.541 -20.722 -7.080 1.00 88.88 85 VAL A O 1
ATOM 657 N N . PRO A 1 86 ? 18.086 -22.082 -6.031 1.00 89.19 86 PRO A N 1
ATOM 658 C CA . PRO A 1 86 ? 18.380 -23.234 -6.875 1.00 89.19 86 PRO A CA 1
ATOM 659 C C . PRO A 1 86 ? 18.217 -22.925 -8.366 1.00 89.19 86 PRO A C 1
ATOM 661 O O . PRO A 1 86 ? 17.183 -22.421 -8.804 1.00 89.19 86 PRO A O 1
ATOM 664 N N . ARG A 1 87 ? 19.217 -23.296 -9.175 1.00 84.81 87 ARG A N 1
ATOM 665 C CA . ARG A 1 87 ? 19.233 -23.030 -10.625 1.00 84.81 87 ARG A CA 1
ATOM 666 C C . ARG A 1 87 ? 17.979 -23.543 -11.340 1.00 84.81 87 ARG A C 1
ATOM 668 O O . ARG A 1 87 ? 17.473 -22.856 -12.219 1.00 84.81 87 ARG A O 1
ATOM 675 N N . GLN A 1 88 ? 17.458 -24.703 -10.939 1.00 84.75 88 GLN A N 1
ATOM 676 C CA . GLN A 1 88 ? 16.249 -25.275 -11.537 1.00 84.75 88 GLN A CA 1
ATOM 677 C C . GLN A 1 88 ? 15.018 -24.388 -11.326 1.00 84.75 88 GLN A C 1
ATOM 679 O O . GLN A 1 88 ? 14.206 -24.222 -12.233 1.00 84.75 88 GLN A O 1
ATOM 684 N N . GLN A 1 89 ? 14.906 -23.773 -10.149 1.00 84.06 89 GLN A N 1
ATOM 685 C CA . GLN A 1 89 ? 13.826 -22.845 -9.837 1.00 84.06 89 GLN A CA 1
ATOM 686 C C . GLN A 1 89 ? 13.932 -21.584 -10.702 1.00 84.06 89 GLN A C 1
ATOM 688 O O . GLN A 1 89 ? 12.949 -21.167 -11.304 1.00 84.06 89 GLN A O 1
ATOM 693 N N . VAL A 1 90 ? 15.141 -21.036 -10.849 1.00 84.62 90 VAL A N 1
ATOM 694 C CA . VAL A 1 90 ? 15.393 -19.865 -11.702 1.00 84.62 90 VAL A CA 1
ATOM 695 C C . VAL A 1 90 ? 15.081 -20.151 -13.178 1.00 84.62 90 VAL A C 1
ATOM 697 O O . VAL A 1 90 ? 14.480 -19.318 -13.850 1.00 84.62 90 VAL A O 1
ATOM 700 N N . LEU A 1 91 ? 15.452 -21.329 -13.691 1.00 83.50 91 LEU A N 1
ATOM 701 C CA . LEU A 1 91 ? 15.150 -21.741 -15.069 1.00 83.50 91 LEU A CA 1
ATOM 702 C C . LEU A 1 91 ? 13.646 -21.926 -15.299 1.00 83.50 91 LEU A C 1
ATOM 704 O O . LEU A 1 91 ? 13.126 -21.463 -16.311 1.00 83.50 91 LEU A O 1
ATOM 708 N N . THR A 1 92 ? 12.947 -22.514 -14.325 1.00 84.06 92 THR A N 1
ATOM 709 C CA . THR A 1 92 ? 11.487 -22.680 -14.366 1.00 84.06 92 THR A CA 1
ATOM 710 C C . THR A 1 92 ? 10.776 -21.325 -14.396 1.00 84.06 92 THR A C 1
ATOM 712 O O . THR A 1 92 ? 9.877 -21.121 -15.205 1.00 84.06 92 THR A O 1
ATOM 715 N N . GLU A 1 93 ? 11.205 -20.370 -13.564 1.00 82.44 93 GLU A N 1
ATOM 716 C CA . GLU A 1 93 ? 10.669 -18.999 -13.543 1.00 82.44 93 GLU A CA 1
ATOM 717 C C . GLU A 1 93 ? 10.914 -18.243 -14.861 1.00 82.44 93 GLU A C 1
ATOM 719 O O . GLU A 1 93 ? 10.101 -17.411 -15.252 1.00 82.44 93 GLU A O 1
ATOM 724 N N . LEU A 1 94 ? 12.007 -18.551 -15.565 1.00 81.12 94 LEU A N 1
ATOM 725 C CA . LEU A 1 94 ? 12.308 -18.018 -16.898 1.00 81.12 94 LEU A CA 1
ATOM 726 C C . LEU A 1 94 ? 11.563 -18.745 -18.034 1.00 81.12 94 LEU A C 1
ATOM 728 O O . LEU A 1 94 ? 11.715 -18.368 -19.195 1.00 81.12 94 LEU A O 1
ATOM 732 N N . GLY A 1 95 ? 10.782 -19.785 -17.730 1.00 77.06 95 GLY A N 1
ATOM 733 C CA . GLY A 1 95 ? 10.074 -20.589 -18.730 1.00 77.06 95 GLY A CA 1
ATOM 734 C C . GLY A 1 95 ? 10.958 -21.591 -19.479 1.00 77.06 95 GLY A C 1
ATOM 735 O O . GLY A 1 95 ? 10.498 -22.206 -20.442 1.00 77.06 95 GLY A O 1
ATOM 736 N N . TYR A 1 96 ? 12.204 -21.797 -19.039 1.00 75.69 96 TYR A N 1
ATOM 737 C CA . TYR A 1 96 ? 13.034 -22.911 -19.489 1.00 75.69 96 TYR A CA 1
ATOM 738 C C . TYR A 1 96 ? 12.626 -24.159 -18.705 1.00 75.69 96 TYR A C 1
ATOM 740 O O . TYR A 1 96 ? 13.195 -24.483 -17.663 1.00 75.69 96 TYR A O 1
ATOM 748 N N . PHE A 1 97 ? 11.603 -24.850 -19.197 1.00 63.41 97 PHE A N 1
ATOM 749 C CA . PHE A 1 97 ? 11.346 -26.235 -18.807 1.00 63.41 97 PHE A CA 1
ATOM 750 C C . PHE A 1 97 ? 12.516 -27.089 -19.295 1.00 63.41 97 PHE A C 1
ATOM 752 O O . PHE A 1 97 ? 13.036 -26.787 -20.368 1.00 63.41 97 PHE A O 1
ATOM 759 N N . ASP A 1 98 ? 12.931 -28.100 -18.519 1.00 52.78 98 ASP A N 1
ATOM 760 C CA . ASP A 1 98 ? 14.002 -29.048 -18.869 1.00 52.78 98 ASP A CA 1
ATOM 761 C C . ASP A 1 98 ? 13.930 -29.423 -20.354 1.00 52.78 98 ASP A C 1
ATOM 763 O O . ASP A 1 98 ? 13.164 -30.296 -20.767 1.00 52.78 98 ASP A O 1
ATOM 767 N N . HIS A 1 99 ? 14.729 -28.741 -21.172 1.00 48.91 99 HIS A N 1
ATOM 768 C CA . HIS A 1 99 ? 15.028 -29.229 -22.494 1.00 48.91 99 HIS A CA 1
ATOM 769 C C . HIS A 1 99 ? 16.074 -30.303 -22.246 1.00 48.91 99 HIS A C 1
ATOM 771 O O . HIS A 1 99 ? 17.221 -30.004 -21.907 1.00 48.91 99 HIS A O 1
ATOM 777 N N . ASP A 1 100 ? 15.614 -31.547 -22.337 1.00 41.88 100 ASP A N 1
ATOM 778 C CA . ASP A 1 100 ? 16.419 -32.746 -22.519 1.00 41.88 100 ASP A CA 1
ATOM 779 C C . ASP A 1 100 ? 17.709 -32.388 -23.283 1.00 41.88 100 ASP A C 1
ATOM 781 O O . ASP A 1 100 ? 17.615 -31.759 -24.353 1.00 41.88 100 ASP A O 1
ATOM 785 N N . PRO A 1 101 ? 18.910 -32.684 -22.749 1.00 45.59 101 PRO A N 1
ATOM 786 C CA . PRO A 1 101 ? 20.134 -32.486 -23.494 1.00 45.59 101 PRO A CA 1
ATOM 787 C C . PRO A 1 101 ? 20.095 -33.465 -24.660 1.00 45.59 101 PRO A C 1
ATOM 789 O O . PRO A 1 101 ? 20.490 -34.614 -24.504 1.00 45.59 101 PRO A O 1
ATOM 792 N N . THR A 1 102 ? 19.628 -33.033 -25.834 1.00 46.84 102 THR A N 1
ATOM 793 C CA . THR A 1 102 ? 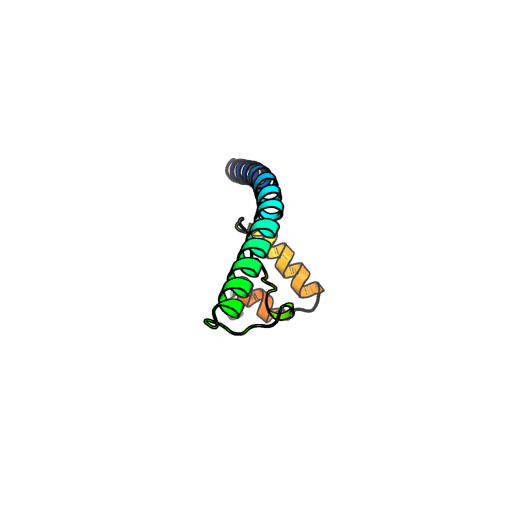19.789 -33.831 -27.051 1.00 46.84 102 THR A CA 1
ATOM 794 C C . THR A 1 102 ? 21.272 -34.185 -27.162 1.00 46.84 102 THR A C 1
ATOM 796 O O . THR A 1 102 ? 22.094 -33.272 -27.315 1.00 46.84 102 THR A O 1
ATOM 799 N N . PRO A 1 103 ? 21.655 -35.472 -27.070 1.00 42.25 103 PRO A N 1
ATOM 800 C CA . PRO A 1 103 ? 23.001 -35.865 -27.406 1.00 42.25 103 PRO A CA 1
ATOM 801 C C . PRO A 1 103 ? 23.095 -35.690 -28.917 1.00 42.25 103 PRO A C 1
ATOM 803 O O . PRO A 1 103 ? 22.469 -36.425 -29.677 1.00 42.25 103 PRO A O 1
ATOM 806 N N . GLY A 1 104 ? 23.830 -34.668 -29.354 1.00 38.78 104 GLY A N 1
ATOM 807 C CA . GLY A 1 104 ? 24.276 -34.557 -30.735 1.00 38.78 104 GLY A CA 1
ATOM 808 C C . GLY A 1 104 ? 25.165 -35.754 -31.037 1.00 38.78 104 GLY A C 1
ATOM 809 O O . GLY A 1 104 ? 26.366 -35.734 -30.778 1.00 38.78 104 GLY A O 1
ATOM 810 N N . THR A 1 105 ? 24.535 -36.824 -31.507 1.00 42.56 105 THR A N 1
ATOM 811 C CA . THR A 1 105 ? 25.161 -37.984 -32.116 1.00 42.56 105 THR A CA 1
ATOM 812 C C . THR A 1 105 ? 26.066 -37.546 -33.257 1.00 42.56 105 THR A C 1
ATOM 814 O O . THR A 1 105 ? 25.693 -36.721 -34.086 1.00 42.56 105 THR A O 1
ATOM 817 N N . ALA A 1 106 ? 27.253 -38.143 -33.243 1.00 43.12 106 ALA A N 1
ATOM 818 C CA . ALA A 1 106 ? 28.228 -38.226 -34.313 1.00 43.12 106 ALA A CA 1
ATOM 819 C C . ALA A 1 106 ? 27.628 -38.315 -35.726 1.00 43.12 106 ALA A C 1
ATOM 821 O O . ALA A 1 106 ? 26.830 -39.205 -35.989 1.00 43.12 106 ALA A O 1
ATOM 822 N N . GLU A 1 107 ? 28.119 -37.442 -36.603 1.00 37.53 107 GL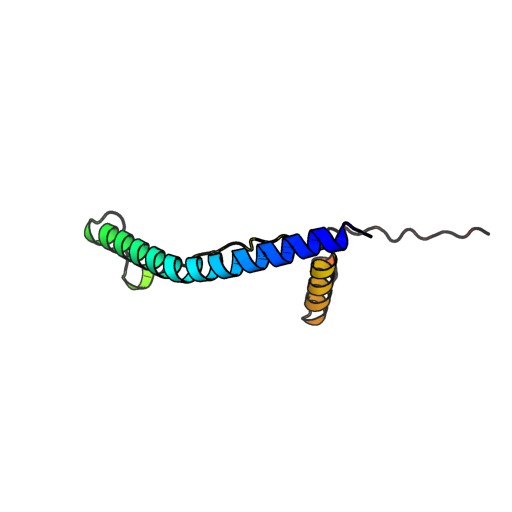U A N 1
ATOM 823 C CA . GLU A 1 107 ? 28.338 -37.577 -38.054 1.00 37.53 107 GLU A CA 1
ATOM 824 C C . GLU A 1 107 ? 29.235 -36.361 -38.400 1.00 37.53 107 GLU A C 1
ATOM 826 O O . GLU A 1 107 ? 28.878 -35.232 -38.070 1.00 37.53 107 GLU A O 1
ATOM 831 N N . ALA A 1 108 ? 30.467 -36.469 -38.906 1.00 35.47 108 ALA A N 1
ATOM 832 C CA . ALA A 1 108 ? 31.088 -37.441 -39.804 1.00 35.47 108 ALA A CA 1
ATOM 833 C C . ALA A 1 108 ? 32.586 -37.647 -39.496 1.00 35.47 108 ALA A C 1
ATOM 835 O O . ALA A 1 108 ? 33.196 -36.745 -38.873 1.00 35.47 108 ALA A O 1
#

pLDDT: mean 79.42, std 15.95, range [35.47, 97.31]